Protein AF-A0A963L0Q7-F1 (afdb_monomer_lite)

Foldseek 3Di:
DPPVVVVVLVVVVCVVVVVLCVLVVCLVVQPQDVNDRSDHDDVVVVVVVVVVSVVVVVVVVVVVVVVVVVVVVVVVPDPPD

pLDDT: mean 76.99, std 10.01, range [49.06, 90.81]

Secondary structure (DSSP, 8-state):
---HHHHHHHHHHHHHHHHHHHHHHHHHTT-EETTEE-PPPPHHHHHHHHHHHHHHHHHHHHHHHHHHHHHHHHTTSSS--

Structure (mmCIF, N/CA/C/O backbone):
data_AF-A0A963L0Q7-F1
#
_entry.id   AF-A0A963L0Q7-F1
#
loop_
_atom_site.group_PDB
_atom_site.id
_atom_site.type_symbol
_atom_site.label_atom_id
_atom_site.label_alt_id
_atom_site.label_comp_id
_atom_site.label_asym_id
_atom_site.label_entity_id
_atom_site.label_seq_id
_atom_site.pdbx_PDB_ins_code
_atom_site.Cartn_x
_atom_site.Cartn_y
_atom_site.Cartn_z
_atom_site.occupancy
_atom_site.B_iso_or_equiv
_atom_site.auth_seq_id
_atom_site.auth_comp_id
_atom_site.auth_asym_id
_atom_site.auth_atom_id
_atom_site.pdbx_PDB_model_num
ATOM 1 N N . ALA A 1 1 ? 3.636 4.322 23.380 1.00 49.53 1 ALA A N 1
ATOM 2 C CA . ALA A 1 1 ? 4.271 3.076 22.906 1.00 49.53 1 ALA A CA 1
ATOM 3 C C . ALA A 1 1 ? 3.985 2.920 21.419 1.00 49.53 1 ALA A C 1
ATOM 5 O O . ALA A 1 1 ? 2.822 2.861 21.040 1.00 49.53 1 ALA A O 1
ATOM 6 N N . ARG A 1 2 ? 5.021 2.933 20.575 1.00 49.06 2 ARG A N 1
ATOM 7 C CA . ARG A 1 2 ? 4.903 2.652 19.137 1.00 49.06 2 ARG A CA 1
ATOM 8 C C . ARG A 1 2 ? 4.321 1.244 18.981 1.00 49.06 2 ARG A C 1
ATOM 10 O O . ARG A 1 2 ? 4.895 0.279 19.480 1.00 49.06 2 ARG A O 1
ATOM 17 N N . ASN A 1 3 ? 3.128 1.139 18.405 1.00 70.12 3 ASN A N 1
ATOM 18 C CA . ASN A 1 3 ? 2.431 -0.136 18.282 1.00 70.12 3 ASN A CA 1
ATOM 19 C C . ASN A 1 3 ? 3.134 -0.953 17.190 1.00 70.12 3 ASN A C 1
ATOM 21 O O . ASN A 1 3 ? 2.917 -0.696 16.009 1.00 70.12 3 ASN A O 1
ATOM 25 N N . ARG A 1 4 ? 3.988 -1.909 17.583 1.00 73.69 4 ARG A N 1
ATOM 26 C CA . ARG A 1 4 ? 4.835 -2.711 16.671 1.00 73.69 4 ARG A CA 1
ATOM 27 C C . ARG A 1 4 ? 4.061 -3.353 15.514 1.00 73.69 4 ARG A C 1
ATOM 29 O O . ARG A 1 4 ? 4.626 -3.629 14.468 1.00 73.69 4 ARG A O 1
ATOM 36 N N . MET A 1 5 ? 2.759 -3.573 15.685 1.00 71.00 5 MET A N 1
ATOM 37 C CA . MET A 1 5 ? 1.891 -4.085 14.630 1.00 71.00 5 MET A CA 1
ATOM 38 C C . MET A 1 5 ? 1.709 -3.099 13.467 1.00 71.00 5 MET A C 1
ATOM 40 O O . MET A 1 5 ? 1.710 -3.532 12.324 1.00 71.00 5 MET A O 1
ATOM 44 N N . TYR A 1 6 ? 1.613 -1.789 13.729 1.00 75.88 6 TYR A N 1
ATOM 45 C CA . TYR A 1 6 ? 1.561 -0.781 12.659 1.00 75.88 6 TYR A CA 1
ATOM 46 C C . TYR A 1 6 ? 2.920 -0.597 11.972 1.00 75.88 6 TYR A C 1
ATOM 48 O O . TYR A 1 6 ? 2.964 -0.243 10.802 1.00 75.88 6 TYR A O 1
ATOM 56 N N . GLU A 1 7 ? 4.020 -0.870 12.676 1.00 77.56 7 GLU A N 1
ATOM 57 C CA . GLU A 1 7 ? 5.372 -0.848 12.108 1.00 77.56 7 GLU A CA 1
ATOM 58 C C . GLU A 1 7 ? 5.572 -1.996 11.109 1.00 77.56 7 GLU A C 1
ATOM 60 O O . GLU A 1 7 ? 5.975 -1.753 9.977 1.00 77.56 7 GLU A O 1
ATOM 65 N N . VAL A 1 8 ? 5.186 -3.223 11.483 1.00 82.31 8 VAL A N 1
ATOM 66 C CA . VAL A 1 8 ? 5.217 -4.392 10.584 1.00 82.31 8 VAL A CA 1
ATOM 67 C C . VAL A 1 8 ? 4.246 -4.222 9.411 1.00 82.31 8 VAL A C 1
ATOM 69 O O . VAL A 1 8 ? 4.597 -4.552 8.281 1.00 82.31 8 VAL A O 1
ATOM 72 N N . LEU A 1 9 ? 3.057 -3.660 9.657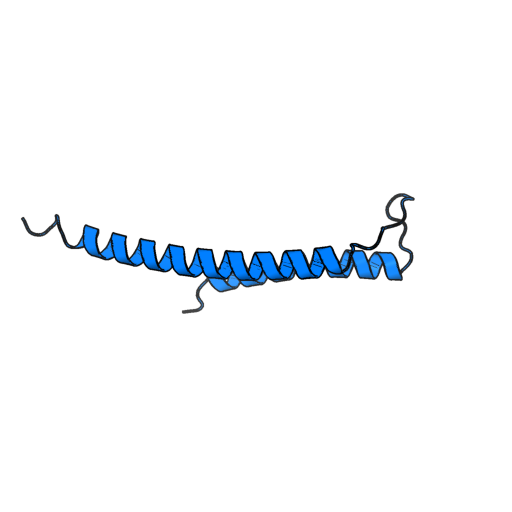 1.00 77.81 9 LEU A N 1
ATOM 73 C CA . LEU A 1 9 ? 2.073 -3.381 8.610 1.00 77.81 9 LEU A CA 1
ATOM 74 C C . LEU A 1 9 ? 2.606 -2.372 7.584 1.00 77.81 9 LEU A C 1
ATOM 76 O O . LEU A 1 9 ? 2.559 -2.623 6.383 1.00 77.81 9 LEU A O 1
ATOM 80 N N . GLY A 1 10 ? 3.174 -1.259 8.061 1.00 82.25 10 GLY A N 1
ATOM 81 C CA . GLY A 1 10 ? 3.802 -0.259 7.201 1.00 82.25 10 GLY A CA 1
ATOM 82 C C . GLY A 1 10 ? 4.962 -0.842 6.395 1.00 82.25 10 GLY A C 1
ATOM 83 O O . GLY A 1 10 ? 5.063 -0.574 5.203 1.00 82.25 10 GLY A O 1
ATOM 84 N N . LEU A 1 11 ? 5.789 -1.697 7.006 1.00 87.06 11 LEU A N 1
ATOM 85 C CA . LEU A 1 11 ? 6.884 -2.382 6.315 1.00 87.06 11 LEU A CA 1
ATOM 86 C C . LEU A 1 11 ? 6.388 -3.319 5.206 1.00 87.06 11 LEU A C 1
ATOM 88 O O . LEU A 1 11 ? 6.987 -3.358 4.135 1.00 87.06 11 LEU A O 1
ATOM 92 N N . PHE A 1 12 ? 5.288 -4.041 5.433 1.00 83.12 12 PHE A N 1
ATOM 93 C CA . PHE A 1 12 ? 4.703 -4.938 4.435 1.00 83.12 12 PHE A CA 1
ATOM 94 C C . PHE A 1 12 ? 4.133 -4.170 3.233 1.00 83.12 12 PHE A C 1
ATOM 96 O O . PHE A 1 12 ? 4.401 -4.525 2.085 1.00 83.12 12 PHE A O 1
ATOM 103 N N . ILE A 1 13 ? 3.422 -3.066 3.488 1.00 83.81 13 ILE A N 1
ATOM 104 C CA . ILE A 1 13 ? 2.907 -2.179 2.434 1.00 83.81 13 ILE A CA 1
ATOM 105 C C . ILE A 1 13 ? 4.066 -1.559 1.642 1.00 83.81 13 ILE A C 1
ATOM 107 O O . ILE A 1 13 ? 4.054 -1.586 0.412 1.00 83.81 13 ILE A O 1
ATOM 111 N N . LEU A 1 14 ? 5.094 -1.046 2.330 1.00 88.38 14 LEU A N 1
ATOM 112 C CA . LEU A 1 14 ? 6.288 -0.478 1.696 1.00 88.38 14 LEU A CA 1
ATOM 113 C C . LEU A 1 14 ? 7.036 -1.508 0.845 1.00 88.38 14 LEU A C 1
ATOM 115 O O . LEU A 1 14 ? 7.516 -1.165 -0.230 1.00 88.38 14 LEU A O 1
ATOM 119 N N . PHE A 1 15 ? 7.109 -2.764 1.288 1.00 88.88 15 PHE A N 1
ATOM 120 C CA . PHE A 1 15 ? 7.726 -3.843 0.522 1.00 88.88 15 PHE A CA 1
ATOM 121 C C . PHE A 1 15 ? 6.980 -4.110 -0.792 1.00 88.88 15 PHE A C 1
ATOM 123 O O . PHE A 1 15 ? 7.606 -4.164 -1.849 1.00 88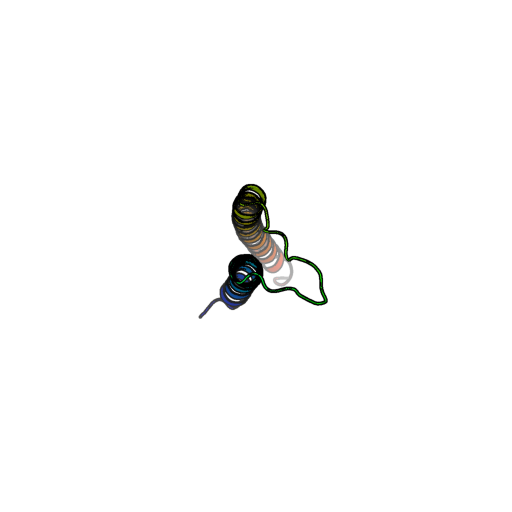.88 15 PHE A O 1
ATOM 130 N N . ILE A 1 16 ? 5.647 -4.206 -0.756 1.00 84.50 16 ILE A N 1
ATOM 131 C CA . ILE A 1 16 ? 4.844 -4.472 -1.960 1.00 84.50 16 ILE A CA 1
ATOM 132 C C . ILE A 1 16 ? 4.901 -3.294 -2.938 1.00 84.50 16 ILE A C 1
ATOM 134 O O . ILE A 1 16 ? 5.096 -3.499 -4.137 1.00 84.50 16 ILE A O 1
ATOM 138 N N . VAL A 1 17 ? 4.799 -2.061 -2.433 1.00 86.06 17 VAL A N 1
ATOM 139 C CA . VAL A 1 17 ? 4.980 -0.856 -3.258 1.00 86.06 17 VAL A CA 1
ATOM 140 C C . VAL A 1 17 ? 6.399 -0.802 -3.831 1.00 86.06 17 VAL A C 1
ATOM 142 O O . VAL A 1 17 ? 6.569 -0.487 -5.003 1.00 86.06 17 VAL A O 1
ATOM 145 N N . GLY A 1 18 ? 7.416 -1.174 -3.052 1.00 88.75 18 GLY A N 1
ATOM 146 C CA . GLY A 1 18 ? 8.805 -1.240 -3.504 1.00 88.75 18 GLY A CA 1
ATOM 147 C C . GLY A 1 18 ? 9.006 -2.209 -4.670 1.00 88.75 18 GLY A C 1
ATOM 148 O O . GLY A 1 18 ? 9.611 -1.838 -5.671 1.00 88.75 18 GLY A O 1
ATOM 149 N N . VAL A 1 19 ? 8.451 -3.423 -4.590 1.00 84.88 19 VAL A N 1
ATOM 150 C CA . VAL A 1 19 ? 8.526 -4.416 -5.680 1.00 84.88 19 VAL A CA 1
ATOM 151 C C . VAL A 1 19 ? 7.817 -3.920 -6.943 1.00 84.88 19 VAL A C 1
ATOM 153 O O . VAL A 1 19 ? 8.335 -4.092 -8.049 1.00 84.88 19 VAL A O 1
ATOM 156 N N . MET A 1 20 ? 6.665 -3.263 -6.795 1.00 84.81 20 MET A N 1
ATOM 157 C CA . MET A 1 20 ? 5.950 -2.663 -7.923 1.00 84.81 20 MET A CA 1
ATOM 158 C C . MET A 1 20 ? 6.768 -1.544 -8.584 1.00 84.81 20 MET A C 1
ATOM 160 O O . MET A 1 20 ? 6.962 -1.579 -9.798 1.00 84.81 20 MET A O 1
ATOM 164 N N . LEU A 1 21 ? 7.325 -0.614 -7.800 1.00 85.06 21 LEU A N 1
ATOM 165 C CA . LEU A 1 21 ? 8.150 0.485 -8.315 1.00 85.06 21 LEU A CA 1
ATOM 166 C C . LEU A 1 21 ? 9.425 -0.010 -9.003 1.00 85.06 21 LEU A C 1
ATOM 168 O O . LEU A 1 21 ? 9.811 0.534 -10.034 1.00 85.06 21 LEU A O 1
ATOM 172 N N . VAL A 1 22 ? 10.073 -1.047 -8.465 1.00 85.00 22 VAL A N 1
ATOM 173 C CA . VAL A 1 22 ? 11.248 -1.671 -9.096 1.00 85.00 22 VAL A CA 1
ATOM 174 C C . VAL A 1 22 ? 10.874 -2.318 -10.429 1.00 85.00 22 VAL A C 1
ATOM 176 O O . VAL A 1 22 ? 11.619 -2.189 -11.397 1.00 85.00 22 VAL A O 1
ATOM 179 N N . SER A 1 23 ? 9.714 -2.972 -10.503 1.00 79.94 23 SER A N 1
ATOM 180 C CA . SER A 1 23 ? 9.238 -3.616 -11.732 1.00 79.94 23 S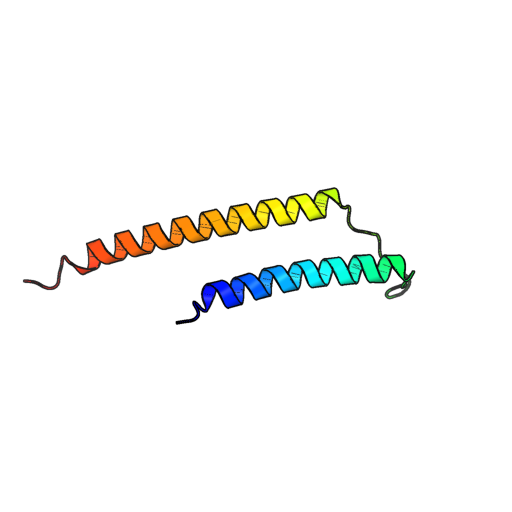ER A CA 1
ATOM 181 C C . SER A 1 23 ? 8.890 -2.588 -12.814 1.00 79.94 23 SER A C 1
ATOM 183 O O . SER A 1 23 ? 9.325 -2.729 -13.955 1.00 79.94 23 SER A O 1
ATOM 185 N N . GLU A 1 24 ? 8.177 -1.512 -12.466 1.00 77.81 24 GLU A N 1
ATOM 186 C CA . GLU A 1 24 ? 7.889 -0.421 -13.406 1.00 77.81 24 GLU A CA 1
ATOM 187 C C . GLU A 1 24 ? 9.161 0.340 -13.804 1.00 77.81 24 GLU A C 1
ATOM 189 O O . GLU A 1 24 ? 9.387 0.585 -14.987 1.00 77.81 24 GLU A O 1
ATOM 194 N N . GLY A 1 25 ? 10.035 0.659 -12.846 1.00 79.31 25 GLY A N 1
ATOM 195 C CA . GLY A 1 25 ? 11.315 1.316 -13.112 1.00 79.31 25 GLY A CA 1
ATOM 196 C C . GLY A 1 25 ? 12.230 0.483 -14.013 1.00 79.31 25 GLY A C 1
ATOM 197 O O . GLY A 1 25 ? 12.867 1.027 -14.913 1.00 79.31 25 GLY A O 1
ATOM 198 N N . GLY A 1 26 ? 12.251 -0.840 -13.828 1.00 77.62 26 GLY A N 1
ATOM 199 C CA . GLY A 1 26 ? 12.985 -1.764 -14.689 1.00 77.62 26 GLY A CA 1
ATOM 200 C C . GLY A 1 26 ? 12.400 -1.871 -16.095 1.00 77.62 26 GLY A C 1
ATOM 201 O O . GLY A 1 26 ? 13.153 -1.903 -17.068 1.00 77.62 26 GLY A O 1
ATOM 202 N N . HIS A 1 27 ? 11.071 -1.837 -16.211 1.00 72.69 27 HIS A N 1
ATOM 203 C CA . HIS A 1 27 ? 10.386 -1.756 -17.498 1.00 72.69 27 HIS A CA 1
ATOM 204 C C . HIS A 1 27 ? 10.728 -0.455 -18.251 1.00 72.69 27 HIS A C 1
ATOM 206 O O . HIS A 1 27 ? 11.102 -0.503 -19.421 1.00 72.69 27 HIS A O 1
ATOM 212 N N . LEU A 1 28 ? 10.680 0.701 -17.573 1.00 74.69 28 LEU A N 1
ATOM 213 C CA . LEU A 1 28 ? 11.046 2.012 -18.134 1.00 74.69 28 LEU A CA 1
ATOM 214 C C . LEU A 1 28 ? 12.525 2.107 -18.539 1.00 74.69 28 LEU A C 1
ATOM 216 O O . LEU A 1 28 ? 12.856 2.796 -19.499 1.00 74.69 28 LEU A O 1
ATOM 220 N N . ALA A 1 29 ? 13.412 1.415 -17.825 1.00 78.06 29 ALA A N 1
ATOM 221 C CA . ALA A 1 29 ? 14.837 1.352 -18.141 1.00 78.06 29 ALA A CA 1
ATOM 222 C C . ALA A 1 29 ? 15.178 0.330 -19.245 1.00 78.06 29 ALA A C 1
ATOM 224 O O . ALA A 1 29 ? 16.360 0.103 -19.503 1.00 78.06 29 ALA A O 1
ATOM 225 N N . HIS A 1 30 ? 14.173 -0.300 -19.876 1.00 66.81 30 HIS A N 1
ATOM 226 C CA . HIS A 1 30 ? 14.345 -1.401 -20.833 1.00 66.81 30 HIS A CA 1
ATOM 227 C C . HIS A 1 30 ? 15.289 -2.497 -20.304 1.00 66.81 30 HIS A C 1
ATOM 229 O O . HIS A 1 30 ? 16.080 -3.078 -21.049 1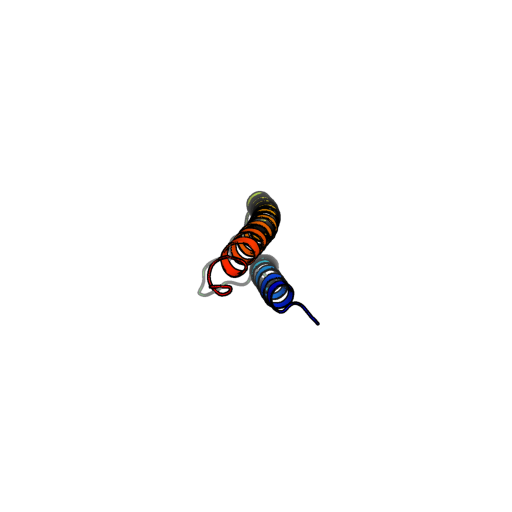.00 66.81 30 HIS A O 1
ATOM 235 N N . LEU A 1 31 ? 15.246 -2.764 -18.994 1.00 67.25 31 LEU A N 1
ATOM 236 C CA . LEU A 1 31 ? 16.114 -3.761 -18.385 1.00 67.25 31 LEU A CA 1
ATOM 237 C C . LEU A 1 31 ? 15.650 -5.158 -18.800 1.00 67.25 31 LEU A C 1
ATOM 239 O O . LEU A 1 31 ? 14.541 -5.591 -18.497 1.00 67.25 31 LEU A O 1
ATOM 243 N N . HIS A 1 32 ? 16.532 -5.875 -19.488 1.00 63.44 32 HIS A N 1
ATOM 244 C CA . HIS A 1 32 ? 16.357 -7.288 -19.788 1.00 63.44 32 HIS A CA 1
ATOM 245 C C . HIS A 1 32 ? 16.905 -8.100 -18.618 1.00 63.44 32 HIS A C 1
ATOM 247 O O . HIS A 1 32 ? 18.119 -8.220 -18.442 1.00 63.44 32 HIS A O 1
ATOM 253 N N . ILE A 1 33 ? 16.019 -8.672 -17.809 1.00 68.69 33 ILE A N 1
ATOM 254 C CA . ILE A 1 33 ? 16.420 -9.607 -16.758 1.00 68.69 33 ILE A CA 1
ATOM 255 C C . ILE A 1 33 ? 16.520 -10.991 -17.407 1.00 68.69 33 ILE A C 1
ATOM 257 O O . ILE A 1 33 ? 15.532 -11.527 -17.903 1.00 68.69 33 ILE A O 1
ATOM 261 N N . PHE A 1 34 ? 17.733 -11.551 -17.467 1.00 66.25 34 PHE A N 1
ATOM 262 C CA . PHE A 1 34 ? 18.012 -12.865 -18.076 1.00 66.25 34 PHE A CA 1
ATOM 263 C C . PHE A 1 34 ? 17.526 -13.029 -19.537 1.00 66.25 34 PHE A C 1
ATOM 265 O O . PHE A 1 34 ? 17.222 -14.136 -19.970 1.00 66.25 34 PHE A O 1
ATOM 272 N N . GLY A 1 35 ? 17.462 -11.936 -20.310 1.00 66.00 35 GLY A N 1
ATOM 273 C CA . GLY A 1 35 ? 17.034 -11.947 -21.718 1.00 66.00 35 GLY A CA 1
ATOM 274 C C . GLY A 1 35 ? 15.522 -11.823 -21.943 1.00 66.00 35 GLY A C 1
ATOM 275 O O . GLY A 1 35 ? 15.098 -11.673 -23.087 1.00 66.00 35 GLY A O 1
ATOM 276 N N . TYR A 1 36 ? 14.715 -11.802 -20.880 1.00 66.94 36 TYR A N 1
ATOM 277 C CA . TYR A 1 36 ? 13.275 -11.561 -20.957 1.00 66.94 36 TYR A CA 1
ATOM 278 C C . TYR A 1 36 ? 12.960 -10.085 -20.703 1.00 66.94 36 TYR A C 1
ATOM 280 O O . TYR A 1 36 ? 13.557 -9.443 -19.834 1.00 66.94 36 TYR A O 1
ATOM 288 N N . ILE A 1 37 ? 12.032 -9.542 -21.491 1.00 65.25 37 ILE A N 1
ATOM 289 C CA . ILE A 1 37 ? 11.506 -8.191 -21.288 1.00 65.25 37 ILE A CA 1
ATOM 290 C C . ILE A 1 37 ? 10.658 -8.221 -20.018 1.00 65.25 37 ILE A C 1
ATOM 292 O O . ILE A 1 37 ? 9.766 -9.055 -19.880 1.00 65.25 37 ILE A O 1
ATOM 296 N N . ILE A 1 38 ? 10.940 -7.309 -19.092 1.00 68.31 38 ILE A N 1
ATOM 297 C CA . ILE A 1 38 ? 10.073 -7.076 -17.939 1.00 68.31 38 ILE A CA 1
ATOM 298 C C . ILE A 1 38 ? 8.781 -6.479 -18.484 1.00 68.31 38 ILE A C 1
ATOM 300 O O . ILE A 1 38 ? 8.791 -5.359 -18.995 1.00 68.31 38 ILE A O 1
ATOM 304 N N . GLU A 1 39 ? 7.680 -7.217 -18.418 1.00 68.12 39 GLU A N 1
ATOM 305 C CA . GLU A 1 39 ? 6.376 -6.675 -18.781 1.00 68.12 39 GLU A CA 1
ATOM 306 C C . GLU A 1 39 ? 5.850 -5.766 -17.664 1.00 68.12 39 GLU A C 1
ATOM 308 O O . GLU A 1 39 ? 5.980 -6.088 -16.478 1.00 68.12 39 GLU A O 1
ATOM 313 N N . PRO A 1 40 ? 5.250 -4.619 -18.017 1.00 67.75 40 PRO A N 1
ATOM 314 C CA . PRO A 1 40 ? 4.688 -3.723 -17.032 1.00 67.75 40 PRO A CA 1
ATOM 315 C C . PRO A 1 40 ? 3.444 -4.369 -16.424 1.00 67.75 40 PRO A C 1
ATOM 317 O O . PRO A 1 40 ? 2.558 -4.857 -17.129 1.00 67.75 40 PRO A O 1
ATOM 320 N N . MET A 1 41 ? 3.343 -4.326 -15.099 1.00 71.38 41 MET A N 1
ATOM 321 C CA . MET A 1 41 ? 2.113 -4.706 -14.417 1.00 71.38 41 MET A CA 1
ATOM 322 C C . MET A 1 41 ? 0.980 -3.755 -14.833 1.00 71.38 41 MET A C 1
ATOM 324 O O . MET A 1 41 ? 1.161 -2.539 -14.912 1.00 71.38 41 MET A O 1
ATOM 328 N N . ALA A 1 42 ? -0.218 -4.288 -15.078 1.00 81.81 42 ALA A N 1
ATOM 329 C CA . ALA A 1 42 ? -1.371 -3.450 -15.383 1.00 81.81 42 ALA A CA 1
ATOM 330 C C . ALA A 1 42 ? -1.704 -2.540 -14.185 1.00 81.81 42 ALA A C 1
ATOM 332 O O . ALA A 1 42 ? -1.957 -3.019 -13.076 1.00 81.81 42 ALA A O 1
ATOM 333 N N . LYS A 1 43 ? -1.766 -1.222 -14.423 1.00 79.75 43 LYS A N 1
ATOM 334 C CA . LYS A 1 43 ? -2.101 -0.214 -13.397 1.00 79.75 43 LYS A CA 1
ATOM 335 C C . LYS A 1 43 ? -3.419 -0.524 -12.681 1.00 79.75 43 LYS A C 1
ATOM 337 O O . LYS A 1 43 ? -3.552 -0.272 -11.488 1.00 79.75 43 LYS A O 1
ATOM 342 N N . SER A 1 44 ? -4.380 -1.110 -13.396 1.00 85.44 44 SER A N 1
ATOM 343 C CA . SER A 1 44 ? -5.646 -1.592 -12.836 1.00 85.44 44 SER A CA 1
ATOM 344 C C . SER A 1 44 ? -5.431 -2.633 -11.738 1.00 85.44 44 SER A C 1
ATOM 346 O O . SER A 1 44 ? -5.976 -2.480 -10.648 1.00 85.44 44 SER A O 1
ATOM 348 N N . THR A 1 45 ? -4.597 -3.644 -11.988 1.00 84.50 45 THR A N 1
ATOM 349 C CA . THR A 1 45 ? -4.237 -4.667 -11.002 1.00 84.50 45 THR A CA 1
ATOM 350 C C . THR A 1 45 ? -3.535 -4.038 -9.803 1.00 84.50 45 THR A C 1
ATOM 352 O O . THR A 1 45 ? -3.822 -4.411 -8.672 1.00 84.50 45 THR A O 1
ATOM 355 N N . PHE A 1 46 ? -2.682 -3.031 -10.020 1.00 81.50 46 PHE A N 1
ATOM 356 C CA . PHE A 1 46 ? -2.004 -2.337 -8.926 1.00 81.50 46 PHE A CA 1
ATOM 357 C C . PHE A 1 46 ? -2.988 -1.606 -8.002 1.00 81.50 46 PHE A C 1
ATOM 359 O O . PHE A 1 46 ? -3.024 -1.869 -6.798 1.00 81.50 46 PHE A O 1
ATOM 366 N N . TYR A 1 47 ? -3.834 -0.732 -8.555 1.00 86.12 47 TYR A N 1
ATOM 367 C CA . TYR A 1 47 ? -4.824 -0.003 -7.758 1.00 86.12 47 TYR A CA 1
ATOM 368 C C . TYR A 1 47 ? -5.825 -0.946 -7.081 1.00 86.12 47 TYR A C 1
ATOM 370 O O . TYR A 1 47 ? -6.220 -0.710 -5.938 1.00 86.12 47 TYR A O 1
ATOM 378 N N . PHE A 1 48 ? -6.187 -2.044 -7.749 1.00 88.25 48 PHE A N 1
ATOM 379 C CA . PHE A 1 48 ? -7.036 -3.087 -7.185 1.00 88.25 48 PHE A CA 1
ATOM 380 C C . PHE A 1 48 ? -6.390 -3.770 -5.971 1.00 88.25 48 PHE A C 1
ATOM 382 O O . PHE A 1 48 ? -7.026 -3.888 -4.923 1.00 88.25 48 PHE A O 1
ATOM 389 N N . THR A 1 49 ? -5.114 -4.158 -6.062 1.00 84.56 49 THR A N 1
ATOM 390 C CA . THR A 1 49 ? -4.374 -4.760 -4.944 1.00 84.56 49 THR A CA 1
ATOM 391 C C . THR A 1 49 ? -4.255 -3.805 -3.756 1.00 84.56 49 THR A C 1
ATOM 393 O O . THR A 1 49 ? -4.479 -4.228 -2.621 1.00 84.56 49 THR A O 1
ATOM 396 N N . ILE A 1 50 ? -3.962 -2.520 -3.990 1.00 84.69 50 ILE A N 1
ATOM 397 C CA . ILE A 1 50 ? -3.896 -1.514 -2.916 1.00 84.69 50 ILE A CA 1
ATOM 398 C C . ILE A 1 50 ? -5.256 -1.350 -2.231 1.00 84.69 50 ILE A C 1
ATOM 400 O O . ILE A 1 50 ? -5.326 -1.352 -1.002 1.00 84.69 50 ILE A O 1
ATOM 404 N N . ALA A 1 51 ? -6.343 -1.266 -3.002 1.00 89.50 51 ALA A N 1
ATOM 405 C CA . ALA A 1 51 ? -7.689 -1.166 -2.448 1.00 89.50 51 ALA A CA 1
ATOM 406 C C . ALA A 1 51 ? -8.036 -2.380 -1.569 1.00 89.50 51 ALA A C 1
ATOM 408 O O . ALA A 1 51 ? -8.528 -2.208 -0.452 1.00 89.50 51 ALA A O 1
ATOM 409 N N . ILE A 1 52 ? -7.728 -3.599 -2.027 1.00 90.25 52 ILE A N 1
ATOM 410 C CA . ILE A 1 52 ? -7.934 -4.818 -1.233 1.00 90.25 52 ILE A CA 1
ATOM 411 C C . ILE A 1 52 ? -7.089 -4.803 0.041 1.00 90.25 52 ILE A C 1
ATOM 413 O O . ILE A 1 52 ? -7.616 -5.140 1.098 1.00 90.25 52 ILE A O 1
ATOM 417 N N . MET A 1 53 ? -5.818 -4.395 -0.017 1.00 85.69 53 MET A N 1
ATOM 418 C CA . MET A 1 53 ? -4.976 -4.345 1.183 1.00 85.69 53 MET A CA 1
ATOM 419 C C . MET A 1 53 ? -5.525 -3.391 2.240 1.00 85.69 53 MET A C 1
ATOM 421 O O . MET A 1 53 ? -5.657 -3.783 3.395 1.00 85.69 53 MET A O 1
ATOM 425 N N . VAL A 1 54 ? -5.969 -2.195 1.845 1.00 85.62 54 VAL A N 1
ATOM 426 C CA . VAL A 1 54 ? -6.615 -1.254 2.777 1.00 85.62 54 VAL A CA 1
ATOM 427 C C . VAL A 1 54 ? -7.856 -1.877 3.428 1.00 85.62 54 VAL A C 1
ATOM 429 O O . VAL A 1 54 ? -8.070 -1.735 4.634 1.00 85.62 54 VAL A O 1
ATOM 432 N N . VAL A 1 55 ? -8.676 -2.595 2.653 1.00 90.81 55 VAL A N 1
ATOM 433 C CA . VAL A 1 55 ? -9.864 -3.291 3.173 1.00 90.81 55 VAL A CA 1
ATOM 434 C C . VAL A 1 55 ? -9.477 -4.403 4.152 1.00 90.81 55 VAL A C 1
ATOM 436 O O . VAL A 1 55 ? -10.065 -4.493 5.232 1.00 90.81 55 VAL A O 1
ATOM 439 N N . VAL A 1 56 ? -8.485 -5.230 3.816 1.00 86.88 56 VAL A N 1
ATOM 440 C CA . VAL A 1 56 ? -7.993 -6.309 4.687 1.00 86.88 56 VAL A CA 1
ATOM 441 C C . VAL A 1 56 ? -7.465 -5.741 6.003 1.00 86.88 56 VAL A C 1
ATOM 443 O O . VAL A 1 56 ? -7.843 -6.238 7.065 1.00 86.88 56 VAL A O 1
ATOM 446 N N . ASP A 1 57 ? -6.692 -4.658 5.960 1.00 82.25 57 ASP A N 1
ATOM 447 C CA . ASP A 1 57 ? -6.129 -4.005 7.145 1.00 82.25 57 ASP A CA 1
ATOM 448 C C . ASP A 1 57 ? -7.222 -3.459 8.072 1.00 82.25 57 ASP A C 1
ATOM 450 O O . ASP A 1 57 ? -7.167 -3.611 9.301 1.00 82.25 57 ASP A O 1
ATOM 454 N N . LEU A 1 58 ? -8.270 -2.866 7.492 1.00 85.12 58 LEU A N 1
ATOM 455 C CA . LEU A 1 58 ? -9.447 -2.406 8.229 1.00 85.12 58 LEU A CA 1
ATOM 456 C C . LEU A 1 58 ? -10.167 -3.574 8.911 1.00 85.12 58 LEU A C 1
ATOM 458 O O . LEU A 1 58 ? -10.495 -3.486 10.099 1.00 85.12 58 LEU A O 1
ATOM 462 N N . VAL A 1 59 ? -10.391 -4.675 8.190 1.00 88.94 59 VAL A N 1
ATOM 463 C CA . VAL A 1 59 ? -11.051 -5.876 8.722 1.00 88.94 59 VAL A CA 1
ATOM 464 C C . VAL A 1 59 ? -10.215 -6.510 9.836 1.00 88.94 59 VAL A C 1
ATOM 466 O O . VAL A 1 59 ? -10.751 -6.791 10.910 1.00 88.94 59 VAL A O 1
ATOM 469 N N . GLN A 1 60 ? -8.902 -6.662 9.646 1.00 79.75 60 GLN A N 1
ATOM 470 C CA . GLN A 1 60 ? -7.984 -7.193 10.658 1.00 79.75 60 GLN A CA 1
ATOM 471 C C . GLN A 1 60 ? -7.961 -6.320 11.919 1.00 79.75 60 GLN A C 1
ATOM 473 O O . GLN A 1 60 ? -8.050 -6.841 13.034 1.00 79.75 60 GLN A O 1
ATOM 478 N N . SER A 1 61 ? -7.929 -4.992 11.765 1.00 83.00 61 SER A N 1
ATOM 479 C CA . SER A 1 61 ? -7.980 -4.046 12.887 1.00 83.00 61 SER A CA 1
ATOM 480 C C . SER A 1 61 ? -9.289 -4.160 13.680 1.00 83.00 61 SER A C 1
ATOM 482 O O . SER A 1 61 ? -9.286 -4.147 14.915 1.00 83.00 61 SER A O 1
ATOM 484 N N . ARG A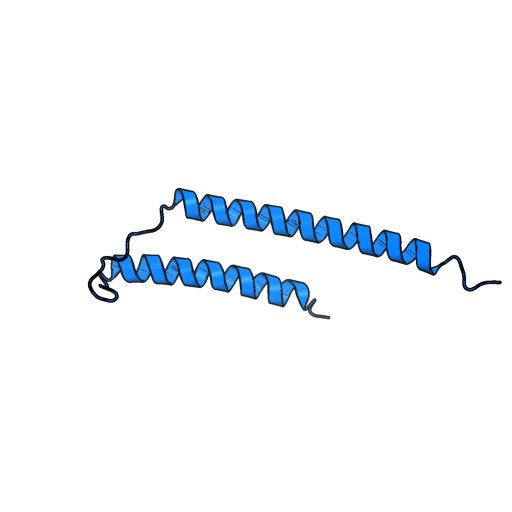 1 62 ? -10.427 -4.326 12.992 1.00 84.12 62 ARG A N 1
ATOM 485 C CA . ARG A 1 62 ? -11.740 -4.541 13.627 1.00 84.12 62 ARG A CA 1
ATOM 486 C C . ARG A 1 62 ? -11.809 -5.890 14.343 1.00 84.12 62 ARG A C 1
ATOM 488 O O . ARG A 1 62 ? -12.271 -5.948 15.483 1.00 84.12 62 ARG A O 1
ATOM 495 N N . TYR A 1 63 ? -11.319 -6.951 13.708 1.00 84.75 63 TYR A N 1
ATOM 496 C CA . TYR A 1 63 ? -11.347 -8.306 14.252 1.00 84.75 63 TYR A CA 1
ATOM 497 C C . TYR A 1 63 ? -10.471 -8.449 15.502 1.00 84.75 63 TYR A C 1
ATOM 499 O O . TYR A 1 63 ? -10.922 -8.988 16.514 1.00 84.75 63 TYR A O 1
ATOM 507 N N . GLN A 1 64 ? -9.260 -7.881 15.497 1.00 80.88 64 GLN A N 1
ATOM 508 C CA . GLN A 1 64 ? -8.405 -7.882 16.685 1.00 80.88 64 GLN A CA 1
ATOM 509 C C . GLN A 1 64 ? -9.042 -7.160 17.875 1.00 80.88 64 GLN A C 1
ATOM 511 O O . GLN A 1 64 ? -8.988 -7.667 18.995 1.00 80.88 64 GLN A O 1
ATOM 516 N N . LYS A 1 65 ? -9.686 -6.007 17.649 1.00 81.62 65 LYS A N 1
ATOM 517 C CA . LYS A 1 65 ? -10.399 -5.282 18.714 1.00 81.62 65 LYS A CA 1
ATOM 518 C C . LYS A 1 65 ? -11.521 -6.127 19.321 1.00 81.62 65 LYS A C 1
ATOM 520 O O . LYS A 1 65 ? -11.666 -6.144 20.543 1.00 81.62 65 LYS A O 1
ATOM 525 N N . LYS A 1 66 ? -12.274 -6.854 18.488 1.00 82.50 66 LYS A N 1
ATOM 526 C CA . LYS A 1 66 ? -13.345 -7.755 18.940 1.00 82.50 66 LYS A CA 1
ATOM 527 C C . LYS A 1 66 ? -12.797 -8.893 19.812 1.00 82.50 66 LYS A C 1
ATOM 529 O O . LYS A 1 66 ? -13.269 -9.084 20.929 1.00 82.50 66 LYS A O 1
ATOM 534 N N . LEU A 1 67 ? -11.742 -9.569 19.355 1.00 78.25 67 LEU A N 1
ATOM 535 C CA . LEU A 1 67 ? -11.078 -10.640 20.108 1.00 78.25 67 LEU A CA 1
ATOM 536 C C . LEU A 1 67 ? -10.513 -10.162 21.456 1.00 78.25 67 LEU A C 1
ATOM 538 O O . LEU A 1 67 ? -10.594 -10.873 22.458 1.00 78.25 67 LEU A O 1
ATOM 542 N N . MET A 1 68 ? -9.932 -8.959 21.505 1.00 81.94 68 MET A N 1
ATOM 543 C CA . MET A 1 68 ? -9.415 -8.378 22.751 1.00 81.94 68 MET A CA 1
ATOM 544 C C . MET A 1 68 ? -10.534 -8.087 23.760 1.00 81.94 68 MET A C 1
ATOM 546 O O . MET A 1 68 ? -10.339 -8.292 24.960 1.00 81.94 68 MET A O 1
ATOM 550 N N . ALA A 1 69 ? -11.701 -7.637 23.289 1.00 82.44 69 ALA A N 1
ATOM 551 C CA . ALA A 1 69 ? -12.864 -7.401 24.139 1.00 82.44 69 ALA A CA 1
ATOM 552 C C . ALA A 1 69 ? -13.408 -8.712 24.732 1.00 82.44 69 ALA A C 1
ATOM 554 O O . ALA A 1 69 ? -13.604 -8.790 25.944 1.00 82.44 69 ALA A O 1
ATOM 555 N N . GLU A 1 70 ? -13.557 -9.763 23.919 1.00 82.06 70 GLU A N 1
ATOM 556 C CA . GLU A 1 70 ? -14.014 -11.085 24.378 1.00 82.06 70 GLU A CA 1
ATOM 557 C C . GLU A 1 70 ? -13.054 -11.704 25.410 1.00 82.06 70 GLU A C 1
ATOM 559 O O . GLU A 1 70 ? -13.485 -12.167 26.467 1.00 82.06 70 GLU A O 1
ATOM 564 N N . ARG A 1 71 ? -11.733 -11.618 25.188 1.00 77.25 71 ARG A N 1
ATOM 565 C CA . ARG A 1 71 ? -10.725 -12.104 26.153 1.00 77.25 71 ARG A CA 1
ATOM 566 C C . ARG A 1 71 ? -10.767 -11.373 27.499 1.00 77.25 71 ARG A C 1
ATOM 568 O O . ARG A 1 71 ? -10.456 -11.975 28.527 1.00 77.25 71 ARG A O 1
ATOM 575 N N . ARG A 1 72 ? -11.139 -10.087 27.520 1.00 73.44 72 ARG A N 1
ATOM 576 C CA . ARG A 1 72 ? -11.264 -9.305 28.764 1.00 73.44 72 ARG A CA 1
ATOM 577 C C . ARG A 1 72 ? -12.466 -9.745 29.599 1.00 73.44 72 ARG A C 1
ATOM 579 O O . ARG A 1 72 ? -12.376 -9.720 30.823 1.00 73.44 72 ARG A O 1
ATOM 586 N N . ILE A 1 73 ? -13.555 -10.152 28.948 1.00 74.06 73 ILE A N 1
ATOM 587 C CA . ILE A 1 73 ? -14.769 -10.644 29.612 1.00 74.06 73 ILE A CA 1
ATOM 588 C C . ILE A 1 73 ? -14.498 -12.019 30.241 1.00 74.06 73 ILE A C 1
ATOM 590 O O . ILE A 1 73 ? -14.769 -12.206 31.423 1.00 74.06 73 ILE A O 1
ATOM 594 N N . VAL A 1 74 ? -13.863 -12.939 29.503 1.00 69.75 74 VAL A N 1
ATOM 595 C CA . VAL A 1 74 ? -13.544 -14.296 29.996 1.00 69.75 74 VAL A CA 1
ATOM 596 C C . VAL A 1 74 ? -12.572 -14.278 31.183 1.00 69.75 74 VAL A C 1
ATOM 598 O O . VAL A 1 74 ? -12.764 -15.010 32.150 1.00 69.75 74 VAL A O 1
ATOM 601 N N . ARG A 1 75 ? -11.549 -13.412 31.170 1.00 60.47 75 ARG A N 1
ATOM 602 C CA . ARG A 1 75 ? -10.556 -13.330 32.260 1.00 60.47 75 ARG A CA 1
ATOM 603 C C . ARG A 1 75 ? -11.126 -12.806 33.588 1.00 60.47 75 ARG A C 1
ATOM 605 O O . ARG A 1 75 ? -10.486 -12.990 34.615 1.00 60.47 75 ARG A O 1
ATOM 612 N N . LYS A 1 76 ? -12.299 -12.166 33.593 1.00 58.16 76 LYS A N 1
ATOM 613 C CA . LYS A 1 76 ? -12.922 -11.640 34.819 1.00 58.16 76 LYS A CA 1
ATOM 614 C C . LYS A 1 76 ? -13.774 -12.686 35.569 1.00 58.16 76 LYS A C 1
ATOM 616 O O . LYS A 1 76 ? -14.389 -12.318 36.556 1.00 58.16 76 LYS A O 1
ATOM 621 N N . SER A 1 77 ? -13.859 -13.945 35.112 1.00 62.47 77 SER A N 1
ATOM 622 C CA . SER A 1 77 ? -14.910 -14.874 35.578 1.00 62.47 77 SER A CA 1
ATOM 623 C C . SER A 1 77 ? -14.512 -16.266 36.122 1.00 62.47 77 SER A C 1
ATOM 625 O O . SER A 1 77 ? -15.430 -17.056 36.324 1.00 62.47 77 SER A O 1
ATOM 627 N N . PRO A 1 78 ? -13.236 -16.637 36.359 1.00 57.78 78 PRO A N 1
ATOM 628 C CA . PRO A 1 78 ? -12.990 -17.838 37.190 1.00 57.78 78 PRO A CA 1
ATOM 629 C C . PRO A 1 78 ? -11.885 -17.756 38.268 1.00 57.78 78 PRO A C 1
ATOM 631 O O . PRO A 1 78 ? -11.397 -18.800 38.680 1.00 57.78 78 PRO A O 1
ATOM 634 N N . ALA A 1 79 ? -11.469 -16.576 38.744 1.00 61.75 79 ALA A N 1
ATOM 635 C CA . ALA A 1 79 ? -10.439 -16.479 39.802 1.00 61.75 79 ALA A CA 1
ATOM 636 C C . ALA A 1 79 ? -10.940 -15.945 41.161 1.00 61.75 79 ALA A C 1
ATOM 638 O O . ALA A 1 79 ? -10.134 -15.789 42.075 1.00 61.75 79 ALA A O 1
ATOM 639 N N . ASP A 1 80 ? -12.248 -15.715 41.306 1.00 58.47 80 ASP A N 1
ATOM 640 C CA . ASP A 1 80 ? -12.857 -15.153 42.521 1.00 58.47 80 ASP A CA 1
ATOM 641 C C . ASP A 1 80 ? -13.755 -16.198 43.221 1.00 58.47 80 ASP A C 1
ATOM 643 O O . ASP A 1 80 ? -14.921 -15.932 43.519 1.00 58.47 80 ASP A O 1
ATOM 647 N N 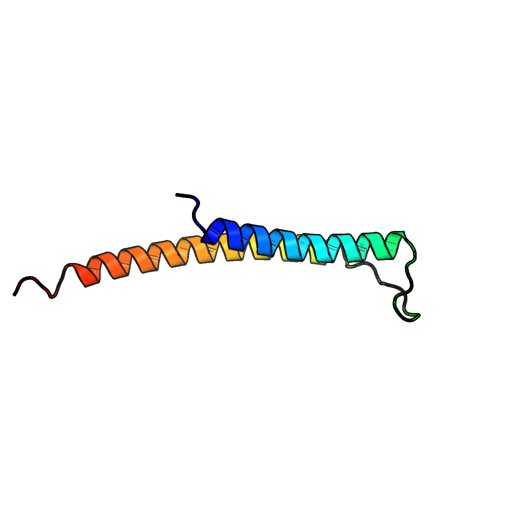. GLY A 1 81 ? -13.227 -17.409 43.431 1.00 53.78 81 GLY A N 1
ATOM 648 C CA . GLY A 1 81 ? -13.882 -18.504 44.157 1.00 53.78 81 GLY A CA 1
ATOM 649 C C . GLY A 1 81 ? -12.869 -19.411 44.830 1.00 53.78 81 GLY A C 1
ATOM 650 O O . GLY A 1 81 ? -12.104 -20.055 44.081 1.00 53.78 81 GLY A O 1
#

Sequence (81 aa):
ARNRMYEVLGLFILFIVGVMLVSEGGHLAHLHIFGYIIEPMAKSTFYFTIAIMVVVDLVQSRYQKKLMAERRIVRKSPADG

Radius of gyration: 20.9 Å; chains: 1; bounding box: 33×22×66 Å